Protein AF-A0A623P6Z2-F1 (afdb_monomer_lite)

Structure (mmCIF, N/CA/C/O backbone):
data_AF-A0A623P6Z2-F1
#
_entry.id   AF-A0A623P6Z2-F1
#
loop_
_atom_site.group_PDB
_atom_site.id
_atom_site.type_symbol
_atom_site.label_atom_id
_atom_site.label_alt_id
_atom_site.label_comp_id
_atom_site.label_asym_id
_atom_site.label_entity_id
_atom_site.label_seq_id
_atom_site.pdbx_PDB_ins_code
_atom_site.Cartn_x
_atom_site.Cartn_y
_atom_site.Cartn_z
_atom_site.occupancy
_atom_site.B_iso_or_equiv
_atom_site.auth_seq_id
_atom_site.auth_comp_id
_atom_site.auth_asym_id
_atom_site.auth_atom_id
_atom_site.pdbx_PDB_model_num
ATOM 1 N N . MET A 1 1 ? 23.535 11.668 -17.153 1.00 46.03 1 MET A N 1
ATOM 2 C CA . MET A 1 1 ? 22.434 12.477 -16.592 1.00 46.03 1 MET A CA 1
ATOM 3 C C . MET A 1 1 ? 21.329 11.518 -16.189 1.00 46.03 1 MET A C 1
ATOM 5 O O . MET A 1 1 ? 20.744 10.903 -17.069 1.00 46.03 1 MET A O 1
ATOM 9 N N . ASP A 1 2 ? 21.109 11.323 -14.889 1.00 51.34 2 ASP A N 1
ATOM 10 C CA . ASP A 1 2 ? 19.982 10.531 -14.378 1.00 51.34 2 ASP A CA 1
ATOM 11 C C . ASP A 1 2 ? 18.735 11.425 -14.463 1.00 51.34 2 ASP A C 1
ATOM 13 O O . ASP A 1 2 ? 18.508 12.286 -13.610 1.00 51.34 2 ASP A O 1
ATOM 17 N N . ASP A 1 3 ? 18.002 11.352 -15.578 1.00 65.31 3 ASP A N 1
ATOM 18 C CA . ASP A 1 3 ? 16.797 12.159 -15.750 1.00 65.31 3 ASP A CA 1
ATOM 19 C C . ASP A 1 3 ? 15.707 11.635 -14.808 1.00 65.31 3 ASP A C 1
ATOM 21 O O . ASP A 1 3 ? 15.067 10.607 -15.035 1.00 65.31 3 ASP A O 1
ATOM 25 N N . TRP A 1 4 ? 15.488 12.366 -13.718 1.00 61.56 4 TRP A N 1
ATOM 26 C CA . TRP A 1 4 ? 14.456 12.087 -12.723 1.00 61.56 4 TRP A CA 1
ATOM 27 C C . TRP A 1 4 ? 13.034 12.026 -13.310 1.00 61.56 4 TRP A C 1
ATOM 29 O O . TRP A 1 4 ? 12.132 11.490 -12.659 1.00 61.56 4 TRP A O 1
ATOM 39 N N . ARG A 1 5 ? 12.820 12.541 -14.533 1.00 58.50 5 ARG A N 1
ATOM 40 C CA . ARG A 1 5 ? 11.553 12.457 -15.276 1.00 58.50 5 ARG A CA 1
ATOM 41 C C . ARG A 1 5 ? 11.312 11.086 -15.909 1.00 58.50 5 ARG A C 1
ATOM 43 O O . ARG A 1 5 ? 10.159 10.763 -16.184 1.00 58.50 5 ARG A O 1
ATOM 50 N N . SER A 1 6 ? 12.357 10.278 -16.081 1.00 57.16 6 SER A N 1
ATOM 51 C CA . SER A 1 6 ? 12.285 8.935 -16.672 1.00 57.16 6 SER A CA 1
ATOM 52 C C . SER A 1 6 ? 11.809 7.868 -15.690 1.00 57.16 6 SER A C 1
ATOM 54 O O . SER A 1 6 ? 11.500 6.753 -16.101 1.00 57.16 6 SER A O 1
ATOM 56 N N . LYS A 1 7 ? 11.717 8.184 -14.388 1.00 58.84 7 LYS A N 1
ATOM 57 C CA . LYS A 1 7 ? 11.197 7.237 -13.394 1.00 58.84 7 LYS A CA 1
ATOM 58 C C . LYS A 1 7 ? 9.698 7.038 -13.631 1.00 58.84 7 LYS A C 1
ATOM 60 O O . LYS A 1 7 ? 8.920 7.984 -13.449 1.00 58.84 7 LYS A O 1
ATOM 65 N N . PRO A 1 8 ? 9.261 5.833 -14.031 1.00 62.34 8 PRO A N 1
ATOM 66 C CA . PRO A 1 8 ? 7.873 5.615 -14.386 1.00 62.34 8 PRO A CA 1
ATOM 67 C C . PRO A 1 8 ? 7.005 5.815 -13.139 1.00 62.34 8 PRO A C 1
ATOM 69 O O . PRO A 1 8 ? 7.321 5.354 -12.040 1.00 62.34 8 PRO A O 1
ATOM 72 N N . ARG A 1 9 ? 5.901 6.553 -13.290 1.00 64.88 9 ARG A N 1
ATOM 73 C CA . ARG A 1 9 ? 4.972 6.890 -12.197 1.00 64.88 9 ARG A CA 1
ATOM 74 C C . ARG A 1 9 ? 4.077 5.689 -11.857 1.00 64.88 9 ARG A C 1
ATOM 76 O O . ARG A 1 9 ? 2.857 5.767 -11.957 1.00 64.88 9 ARG A O 1
ATOM 83 N N . THR A 1 10 ? 4.686 4.571 -11.468 1.00 72.12 10 THR A N 1
ATOM 84 C CA . THR A 1 10 ? 4.024 3.264 -11.303 1.00 72.12 10 THR A CA 1
ATOM 85 C C . THR A 1 10 ? 3.378 3.066 -9.938 1.00 72.12 10 THR A C 1
ATOM 87 O O . THR A 1 10 ? 2.525 2.197 -9.804 1.00 72.12 10 THR A O 1
ATOM 90 N N . GLY A 1 11 ? 3.701 3.887 -8.930 1.00 74.44 11 GLY A N 1
ATOM 91 C CA . GLY A 1 11 ? 3.225 3.659 -7.559 1.00 74.44 11 GLY A CA 1
ATOM 92 C C . GLY A 1 11 ? 1.699 3.620 -7.407 1.00 74.44 11 GLY A C 1
ATOM 93 O O . GLY A 1 11 ? 1.176 2.827 -6.630 1.00 74.44 11 GLY A O 1
ATOM 94 N N . ARG A 1 12 ? 0.957 4.402 -8.207 1.00 77.12 12 ARG A N 1
ATOM 95 C CA . ARG A 1 12 ? -0.514 4.332 -8.227 1.00 77.12 12 ARG A CA 1
ATOM 96 C C . ARG A 1 12 ? -1.025 3.046 -8.879 1.00 77.12 12 ARG A C 1
ATOM 98 O O . ARG A 1 12 ? -1.988 2.481 -8.373 1.00 77.12 12 ARG A O 1
ATOM 105 N N . ALA A 1 13 ? -0.414 2.616 -9.983 1.00 81.62 13 ALA A N 1
ATOM 106 C CA . ALA A 1 13 ? -0.804 1.396 -10.689 1.00 81.62 13 ALA A CA 1
ATOM 107 C C . ALA A 1 13 ? -0.563 0.163 -9.807 1.00 81.62 13 ALA A C 1
ATOM 109 O O . ALA A 1 13 ? -1.517 -0.553 -9.523 1.00 81.62 13 ALA 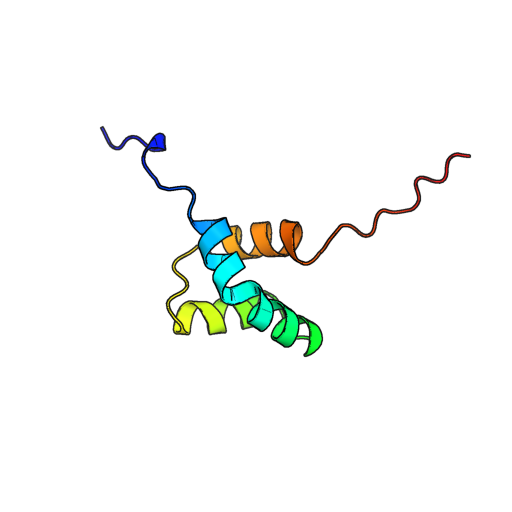A O 1
ATOM 110 N N . LYS A 1 14 ? 0.641 0.048 -9.227 1.00 82.81 14 LYS A N 1
ATOM 111 C CA . LYS A 1 14 ? 1.020 -1.007 -8.271 1.00 82.81 14 LYS A CA 1
ATOM 112 C C . LYS A 1 14 ? 0.027 -1.125 -7.103 1.00 82.81 14 LYS A C 1
ATOM 114 O O . LYS A 1 14 ? -0.410 -2.205 -6.739 1.00 82.81 14 LYS A O 1
ATOM 119 N N . ILE A 1 15 ? -0.413 -0.004 -6.529 1.00 85.25 15 ILE A N 1
ATOM 120 C CA . ILE A 1 15 ? -1.419 -0.022 -5.446 1.00 85.25 15 ILE A CA 1
ATOM 121 C C . ILE A 1 15 ? -2.816 -0.398 -5.944 1.00 85.25 15 ILE A C 1
ATOM 123 O O . ILE A 1 15 ? -3.600 -0.988 -5.202 1.00 85.25 15 ILE A O 1
ATOM 127 N N . THR A 1 16 ? -3.152 -0.035 -7.180 1.00 83.94 16 THR A N 1
ATOM 128 C CA . THR A 1 16 ? -4.460 -0.347 -7.764 1.00 83.94 16 THR A CA 1
ATOM 129 C C . THR A 1 16 ? -4.588 -1.845 -8.050 1.00 83.94 16 THR A C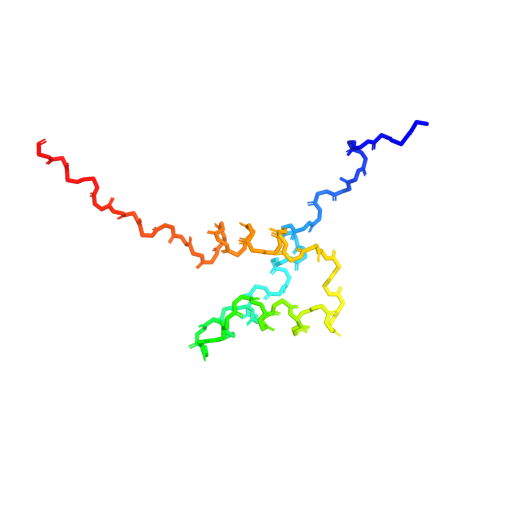 1
ATOM 131 O O . THR A 1 16 ? -5.666 -2.398 -7.840 1.00 83.94 16 THR A O 1
ATOM 134 N N . GLU A 1 17 ? -3.497 -2.517 -8.423 1.00 87.75 17 GLU A N 1
ATOM 135 C CA . GLU A 1 17 ? -3.439 -3.982 -8.572 1.00 87.75 17 GLU A CA 1
ATOM 136 C C . GLU A 1 17 ? -3.801 -4.699 -7.262 1.00 87.75 17 GLU A C 1
ATOM 138 O O . GLU A 1 17 ? -4.585 -5.643 -7.262 1.00 87.75 17 GLU A O 1
ATOM 143 N N . HIS A 1 18 ? -3.339 -4.178 -6.122 1.00 89.56 18 HIS A N 1
ATOM 144 C CA . HIS A 1 18 ? -3.670 -4.706 -4.793 1.00 89.56 18 HIS A CA 1
ATOM 145 C C . HIS A 1 18 ? -4.924 -4.076 -4.163 1.00 89.56 18 HIS A C 1
ATOM 147 O O . HIS A 1 18 ? -5.164 -4.230 -2.966 1.00 89.56 18 HIS A O 1
ATOM 153 N N . SER A 1 19 ? -5.743 -3.347 -4.927 1.00 88.62 19 SER A N 1
ATOM 154 C CA . SER A 1 19 ? -6.815 -2.516 -4.359 1.00 88.62 19 SER A CA 1
ATOM 155 C C . SER A 1 19 ? -7.892 -3.293 -3.605 1.00 88.62 19 SER A C 1
ATOM 157 O O . SER A 1 19 ? -8.351 -2.836 -2.556 1.00 88.62 19 SER A O 1
ATOM 159 N N . ASN A 1 20 ? -8.283 -4.464 -4.106 1.00 89.88 20 ASN A N 1
ATOM 160 C CA . ASN A 1 20 ? -9.250 -5.321 -3.426 1.00 89.88 20 ASN A CA 1
ATOM 161 C C . ASN A 1 20 ? -8.683 -5.857 -2.110 1.00 89.88 20 ASN A C 1
ATOM 163 O O . ASN A 1 20 ? -9.350 -5.777 -1.084 1.00 89.88 20 ASN A O 1
ATOM 167 N N . GLU A 1 21 ? -7.433 -6.315 -2.115 1.00 91.25 21 GLU A N 1
ATOM 168 C CA . GLU A 1 21 ? -6.775 -6.812 -0.907 1.00 91.25 21 GLU A CA 1
ATOM 169 C C . GLU A 1 21 ? -6.620 -5.704 0.143 1.00 91.25 21 GLU A C 1
ATOM 171 O O . GLU A 1 21 ? -6.977 -5.889 1.303 1.00 91.25 21 GLU A O 1
ATOM 176 N N . ILE A 1 22 ? -6.192 -4.511 -0.271 1.00 91.44 22 ILE A N 1
ATOM 177 C CA . ILE A 1 22 ? -6.097 -3.342 0.608 1.00 91.44 22 ILE A CA 1
ATOM 178 C C . ILE A 1 22 ? -7.448 -3.032 1.264 1.00 91.44 22 ILE A C 1
ATOM 180 O O . ILE A 1 22 ? -7.484 -2.746 2.458 1.00 91.44 22 ILE A O 1
ATOM 184 N N . ARG A 1 23 ? -8.561 -3.095 0.520 1.00 90.62 23 ARG A N 1
ATOM 185 C CA . ARG A 1 23 ? -9.907 -2.867 1.078 1.00 90.62 23 ARG A CA 1
ATOM 186 C C . ARG A 1 23 ? -10.274 -3.896 2.136 1.00 90.62 23 ARG A C 1
ATOM 188 O O . ARG A 1 23 ? -10.791 -3.503 3.176 1.00 90.62 23 ARG A O 1
ATOM 195 N N . ILE A 1 24 ? -9.992 -5.173 1.882 1.00 93.12 24 ILE A N 1
ATOM 196 C CA . ILE A 1 24 ? -10.253 -6.257 2.835 1.00 93.12 24 ILE A CA 1
ATOM 197 C C . ILE A 1 24 ? -9.443 -6.022 4.111 1.00 93.12 24 ILE A C 1
ATOM 199 O O . ILE A 1 24 ? -10.010 -5.955 5.194 1.00 93.12 24 ILE A O 1
ATOM 203 N N . LEU A 1 25 ? -8.138 -5.775 3.985 1.00 92.38 25 LEU A N 1
ATOM 204 C CA . LEU A 1 25 ? -7.257 -5.564 5.135 1.00 92.38 25 LEU A CA 1
ATOM 205 C C . LEU A 1 25 ? -7.616 -4.294 5.929 1.00 92.38 25 LEU A C 1
ATOM 207 O O . LEU A 1 25 ? -7.481 -4.270 7.151 1.00 92.38 25 LEU A O 1
ATOM 211 N N . LEU A 1 26 ? -8.086 -3.240 5.253 1.00 91.19 26 LEU A N 1
ATOM 212 C CA . LEU A 1 26 ? -8.623 -2.046 5.912 1.00 91.19 26 LEU A CA 1
ATOM 213 C C . LEU A 1 26 ? -9.927 -2.349 6.663 1.00 91.19 26 LEU A C 1
ATOM 215 O O . LEU A 1 26 ? -10.098 -1.861 7.777 1.00 91.19 26 LEU A O 1
ATOM 219 N N . ALA A 1 27 ? -10.828 -3.146 6.080 1.00 89.50 27 ALA A N 1
ATOM 220 C CA . ALA A 1 27 ? -12.078 -3.563 6.719 1.00 89.50 27 ALA A CA 1
ATOM 221 C C . ALA A 1 27 ? -11.835 -4.482 7.929 1.00 89.50 27 ALA A C 1
ATOM 223 O O . ALA A 1 27 ? -12.544 -4.384 8.925 1.00 89.50 27 ALA A O 1
ATOM 224 N N . GLU A 1 28 ? -10.781 -5.300 7.889 1.00 92.81 28 GLU A N 1
ATOM 225 C CA . GLU A 1 28 ? -10.278 -6.081 9.029 1.00 92.81 28 GLU A CA 1
ATOM 226 C C . GLU A 1 28 ? -9.634 -5.217 10.131 1.00 92.81 28 GLU A C 1
ATOM 228 O O . GLU A 1 28 ? -9.195 -5.738 11.156 1.00 92.81 28 GLU A O 1
ATOM 233 N N . GLY A 1 29 ? -9.527 -3.900 9.933 1.00 92.44 29 GLY A N 1
ATOM 234 C CA . GLY A 1 29 ? -8.944 -2.981 10.907 1.00 92.44 29 GLY A CA 1
ATOM 235 C C . GLY A 1 29 ? -7.414 -2.990 10.946 1.00 92.44 29 GLY A C 1
ATOM 236 O O . GLY A 1 29 ? -6.827 -2.472 11.900 1.00 92.44 29 GLY A O 1
ATOM 237 N N . LYS A 1 30 ? -6.730 -3.542 9.931 1.00 92.75 30 LYS A N 1
ATOM 238 C CA . LYS A 1 30 ? -5.263 -3.478 9.874 1.00 92.75 30 LYS A CA 1
ATOM 239 C C . LYS A 1 30 ? -4.787 -2.044 9.661 1.00 92.75 30 LYS A C 1
ATOM 241 O O . LYS A 1 30 ? -5.347 -1.260 8.895 1.00 92.75 30 LYS A O 1
ATOM 246 N N . THR A 1 31 ? -3.680 -1.713 10.313 1.00 93.00 31 THR A N 1
ATOM 247 C CA . THR A 1 31 ? -3.007 -0.423 10.137 1.00 93.00 31 THR A CA 1
ATOM 248 C C . THR A 1 31 ? -2.321 -0.344 8.774 1.00 93.00 31 THR A C 1
ATOM 250 O O . THR A 1 31 ? -1.856 -1.352 8.241 1.00 93.00 31 THR A O 1
ATOM 253 N N . ASN A 1 32 ? -2.154 0.869 8.238 1.00 91.88 32 ASN A N 1
ATOM 254 C CA . ASN A 1 32 ? -1.450 1.067 6.967 1.00 91.88 32 ASN A CA 1
ATOM 255 C C . ASN A 1 32 ? -0.050 0.425 6.956 1.00 91.88 32 ASN A C 1
ATOM 257 O O . ASN A 1 32 ? 0.343 -0.136 5.940 1.00 91.88 32 ASN A O 1
ATOM 261 N N . ARG A 1 33 ? 0.683 0.460 8.080 1.00 93.56 33 ARG A N 1
ATOM 262 C CA . ARG A 1 33 ? 2.010 -0.165 8.203 1.00 93.56 33 ARG A CA 1
ATOM 263 C C . ARG A 1 33 ? 1.947 -1.688 8.076 1.00 93.56 33 ARG A C 1
ATOM 265 O O . ARG A 1 33 ? 2.787 -2.286 7.414 1.00 93.56 33 ARG A O 1
ATOM 272 N N . GLN A 1 34 ? 0.945 -2.325 8.685 1.00 94.94 34 GLN A N 1
ATOM 273 C CA . GLN A 1 34 ? 0.743 -3.773 8.550 1.00 94.94 34 GLN A CA 1
ATOM 274 C C . GLN A 1 34 ? 0.397 -4.152 7.109 1.00 94.94 34 GLN A C 1
ATOM 276 O O . GLN A 1 34 ? 0.958 -5.108 6.584 1.00 94.94 34 GLN A O 1
ATOM 281 N N . ILE A 1 35 ? -0.483 -3.384 6.463 1.00 94.19 35 ILE A N 1
ATOM 282 C CA . ILE A 1 35 ? -0.852 -3.600 5.059 1.00 94.19 35 ILE A CA 1
ATOM 283 C C . ILE A 1 35 ? 0.374 -3.428 4.158 1.00 94.19 35 ILE A C 1
ATOM 285 O O . ILE A 1 35 ? 0.628 -4.275 3.310 1.00 94.19 35 ILE A O 1
ATOM 289 N N . TYR A 1 36 ? 1.167 -2.378 4.380 1.00 94.69 36 TYR A N 1
ATOM 290 C CA . TYR A 1 36 ? 2.414 -2.150 3.658 1.00 94.69 36 TYR A CA 1
ATOM 291 C C . TYR A 1 36 ? 3.359 -3.347 3.782 1.00 94.69 36 TYR A C 1
ATOM 293 O O . TYR A 1 36 ? 3.747 -3.903 2.765 1.00 94.69 36 TYR A O 1
ATOM 30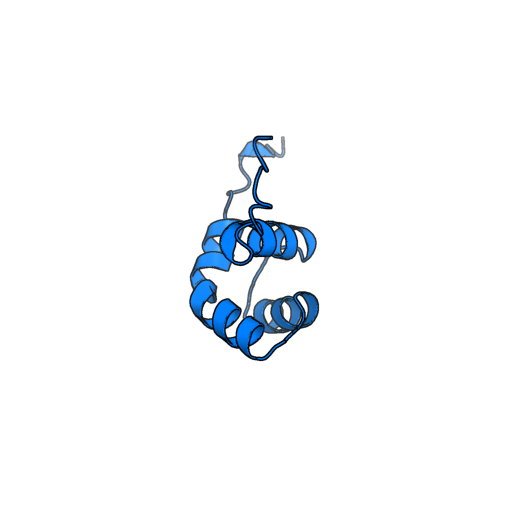1 N N . ASN A 1 37 ? 3.654 -3.808 5.000 1.00 94.31 37 ASN A N 1
ATOM 302 C CA . ASN A 1 37 ? 4.549 -4.949 5.211 1.00 94.31 37 ASN A CA 1
ATOM 303 C C . ASN A 1 37 ? 4.057 -6.224 4.504 1.00 94.31 37 ASN A C 1
ATOM 305 O O . ASN A 1 37 ? 4.855 -6.941 3.905 1.00 94.31 37 ASN A O 1
ATOM 309 N N . LEU A 1 38 ? 2.747 -6.493 4.540 1.00 93.94 38 LEU A N 1
ATOM 310 C CA . LEU A 1 38 ? 2.151 -7.639 3.848 1.00 93.94 38 LEU A CA 1
ATOM 311 C C . LEU A 1 38 ? 2.325 -7.546 2.330 1.00 93.94 38 LEU A C 1
ATOM 313 O O . LEU A 1 38 ? 2.688 -8.532 1.693 1.00 93.94 38 LEU A O 1
ATOM 317 N N . LEU A 1 39 ? 2.089 -6.369 1.752 1.00 91.81 39 LEU A N 1
ATOM 318 C CA . LEU A 1 39 ? 2.209 -6.168 0.311 1.00 91.81 39 LEU A CA 1
ATOM 319 C C . LEU A 1 39 ? 3.671 -6.127 -0.145 1.00 91.81 39 LEU A C 1
ATOM 321 O O . LEU A 1 39 ? 3.984 -6.657 -1.206 1.00 91.81 39 LEU A O 1
ATOM 325 N N . THR A 1 40 ? 4.582 -5.578 0.659 1.00 91.50 40 THR A N 1
ATOM 326 C CA . THR A 1 40 ? 6.027 -5.602 0.383 1.00 91.50 40 THR A CA 1
ATOM 327 C C . THR A 1 40 ? 6.540 -7.038 0.314 1.00 91.50 40 THR A C 1
ATOM 329 O O . THR A 1 40 ? 7.245 -7.388 -0.629 1.00 91.50 40 THR A O 1
ATOM 332 N N . ASN A 1 41 ? 6.092 -7.912 1.224 1.00 90.50 41 ASN A N 1
ATOM 333 C CA . ASN A 1 41 ? 6.399 -9.347 1.168 1.00 90.50 41 ASN A CA 1
ATOM 334 C C . ASN A 1 41 ? 5.827 -10.046 -0.081 1.00 90.50 41 ASN A C 1
ATOM 336 O O . ASN A 1 41 ? 6.301 -11.115 -0.453 1.00 90.50 41 ASN A O 1
ATOM 340 N N . LYS A 1 42 ? 4.828 -9.449 -0.740 1.00 86.44 42 LYS A N 1
ATOM 341 C CA . LYS A 1 42 ? 4.228 -9.926 -1.997 1.00 86.44 42 LYS A CA 1
ATOM 342 C C . LYS A 1 42 ? 4.845 -9.297 -3.253 1.00 86.44 42 LYS A C 1
ATOM 344 O O . LYS A 1 42 ? 4.373 -9.573 -4.351 1.00 86.44 42 LYS A O 1
ATOM 349 N N . GLY A 1 43 ? 5.882 -8.469 -3.110 1.00 86.75 43 GLY A N 1
ATOM 350 C CA . GLY A 1 43 ? 6.565 -7.820 -4.234 1.00 86.75 43 GLY A CA 1
ATOM 351 C C . GLY A 1 43 ? 6.124 -6.381 -4.511 1.00 86.75 43 GLY A C 1
ATOM 352 O O . GLY A 1 43 ? 6.449 -5.837 -5.568 1.00 86.75 43 GLY A O 1
ATOM 353 N N . LEU A 1 44 ? 5.411 -5.733 -3.582 1.00 86.62 44 LEU A N 1
ATOM 354 C CA . LEU A 1 44 ? 5.112 -4.309 -3.693 1.00 86.62 44 LEU A CA 1
ATOM 355 C C . LEU A 1 44 ? 6.401 -3.485 -3.565 1.00 86.62 44 LEU A C 1
ATOM 357 O O . LEU A 1 44 ? 6.894 -3.210 -2.476 1.00 86.62 44 LEU A O 1
ATOM 361 N N . ASP A 1 45 ? 6.903 -3.039 -4.707 1.00 86.62 45 ASP A N 1
ATOM 362 C CA . ASP A 1 45 ? 8.102 -2.213 -4.803 1.00 86.62 45 ASP A CA 1
ATOM 363 C C . ASP A 1 45 ? 7.739 -0.716 -4.857 1.00 86.62 45 ASP A C 1
ATOM 365 O O . ASP A 1 45 ? 7.710 -0.093 -5.924 1.00 86.62 45 ASP A O 1
ATOM 369 N N . ILE A 1 46 ? 7.362 -0.152 -3.706 1.00 88.12 46 ILE A N 1
ATOM 370 C CA . ILE A 1 46 ? 7.229 1.297 -3.471 1.00 88.12 46 ILE A CA 1
ATOM 371 C C . ILE A 1 46 ? 7.650 1.621 -2.038 1.00 88.12 46 ILE A C 1
ATOM 373 O O . ILE A 1 46 ? 7.603 0.760 -1.165 1.00 88.12 46 ILE A O 1
ATOM 377 N N . SER A 1 47 ? 7.975 2.881 -1.749 1.00 89.81 47 SER A N 1
ATOM 378 C CA . SER A 1 47 ? 8.243 3.281 -0.365 1.00 89.81 47 SER A CA 1
ATOM 379 C C . SER A 1 47 ? 6.966 3.331 0.483 1.00 89.81 47 SER A C 1
ATOM 381 O O . SER A 1 47 ? 5.884 3.677 -0.002 1.00 89.81 47 SER A O 1
ATOM 383 N N . GLU A 1 48 ? 7.101 3.119 1.793 1.00 90.62 48 GLU A N 1
ATOM 384 C CA . GLU A 1 48 ? 5.995 3.267 2.752 1.00 90.62 48 GLU A CA 1
ATOM 385 C C . GLU A 1 48 ? 5.352 4.669 2.692 1.00 90.62 48 GLU A C 1
ATOM 387 O O . GLU A 1 48 ? 4.134 4.833 2.804 1.00 90.62 48 GLU A O 1
ATOM 392 N N . SER A 1 49 ? 6.153 5.711 2.453 1.00 89.94 49 SER A N 1
ATOM 393 C CA . SER A 1 49 ? 5.664 7.085 2.297 1.00 89.94 49 SER A CA 1
ATOM 394 C C . SER A 1 49 ? 4.808 7.271 1.037 1.00 89.94 49 SER A C 1
ATOM 396 O O . SER A 1 49 ? 3.792 7.976 1.076 1.00 89.94 49 SER A O 1
ATOM 398 N N . GLN A 1 50 ? 5.170 6.619 -0.074 1.00 88.88 50 GLN A N 1
ATOM 399 C CA . GLN A 1 50 ? 4.350 6.580 -1.284 1.00 88.88 50 GLN A CA 1
ATOM 400 C C . GLN A 1 50 ? 3.072 5.780 -1.044 1.00 88.88 50 GLN A C 1
ATOM 402 O O . GLN A 1 50 ? 1.988 6.272 -1.369 1.00 88.88 50 GLN A O 1
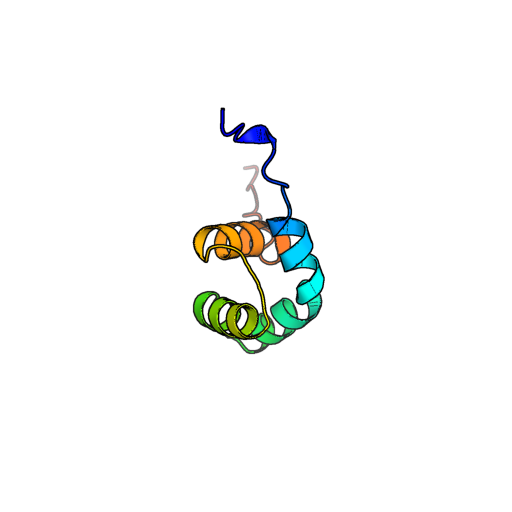ATOM 407 N N . PHE A 1 51 ? 3.183 4.609 -0.414 1.00 91.31 51 PHE A N 1
ATOM 408 C CA . PHE A 1 51 ? 2.046 3.776 -0.041 1.00 91.31 51 PHE A CA 1
ATOM 409 C C . PHE A 1 51 ? 1.011 4.570 0.762 1.00 91.31 51 PHE A C 1
ATOM 411 O O . PHE A 1 51 ? -0.128 4.724 0.325 1.00 91.31 51 PHE A O 1
ATOM 418 N N . ASN A 1 52 ? 1.424 5.191 1.868 1.00 90.75 52 ASN A N 1
ATOM 419 C CA . ASN A 1 52 ? 0.544 5.995 2.716 1.00 90.75 52 ASN A CA 1
ATOM 420 C C . ASN A 1 52 ? -0.121 7.155 1.960 1.00 90.75 52 ASN A C 1
ATOM 422 O O . ASN A 1 52 ? -1.319 7.409 2.123 1.00 90.75 52 ASN A O 1
ATOM 426 N N . ARG A 1 53 ? 0.630 7.848 1.093 1.00 88.75 53 ARG A N 1
ATOM 427 C CA . ARG A 1 53 ? 0.096 8.937 0.262 1.00 88.75 53 ARG A CA 1
ATOM 428 C C . ARG A 1 53 ? -1.004 8.441 -0.675 1.00 88.75 53 ARG A C 1
ATOM 430 O O . ARG A 1 53 ? -2.015 9.120 -0.845 1.00 88.75 53 ARG A O 1
ATOM 437 N N . HIS A 1 54 ? -0.803 7.291 -1.302 1.00 87.94 54 HIS A N 1
ATOM 438 C CA . HIS A 1 54 ? -1.769 6.704 -2.221 1.00 87.94 54 HIS A CA 1
ATOM 439 C C . HIS A 1 54 ? -2.972 6.104 -1.491 1.00 87.94 54 HIS A C 1
ATOM 441 O O . HIS A 1 54 ? -4.095 6.356 -1.921 1.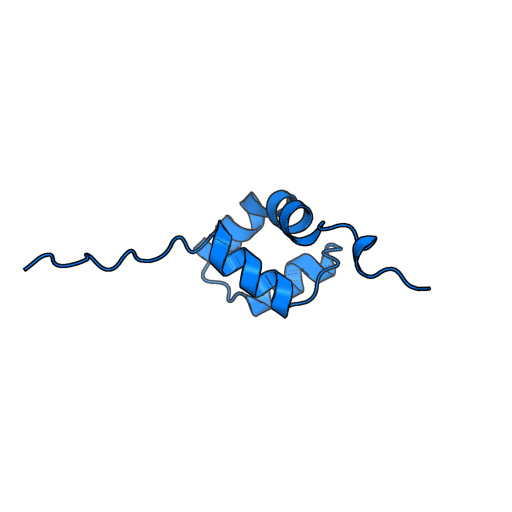00 87.94 54 HIS A O 1
ATOM 447 N N . ILE A 1 55 ? -2.771 5.427 -0.356 1.00 88.50 55 ILE A N 1
ATOM 448 C CA . ILE A 1 55 ? -3.858 4.935 0.500 1.00 88.50 55 ILE A CA 1
ATOM 449 C C . ILE A 1 55 ? -4.800 6.075 0.876 1.00 88.50 55 ILE A C 1
ATOM 451 O O . ILE A 1 55 ? -6.011 5.984 0.668 1.00 88.50 55 ILE A O 1
ATOM 455 N N . LYS A 1 56 ? -4.233 7.195 1.342 1.00 86.69 56 LYS A N 1
ATOM 456 C CA . LYS A 1 56 ? -5.003 8.390 1.698 1.00 86.69 56 LYS A CA 1
ATOM 457 C C . LYS A 1 56 ? -5.767 8.979 0.509 1.00 86.69 56 LYS A C 1
ATOM 459 O O . LYS A 1 56 ? -6.831 9.538 0.706 1.00 86.69 56 LYS A O 1
ATOM 464 N N . LYS A 1 57 ? -5.242 8.883 -0.714 1.00 85.19 57 LYS A N 1
ATOM 465 C CA . LYS A 1 57 ? -5.901 9.427 -1.915 1.00 85.19 57 LYS A CA 1
ATOM 466 C C . LYS A 1 57 ? -6.980 8.512 -2.492 1.00 85.19 57 LYS A C 1
ATOM 468 O O . LYS A 1 57 ? -7.924 9.021 -3.083 1.00 85.19 57 LYS A O 1
ATOM 473 N N . ILE A 1 58 ? -6.801 7.196 -2.393 1.00 84.00 58 ILE A N 1
ATOM 474 C CA . ILE A 1 58 ? -7.620 6.202 -3.104 1.00 84.00 58 ILE A CA 1
ATOM 475 C C . ILE A 1 58 ? -8.685 5.591 -2.185 1.00 84.00 58 ILE A C 1
ATOM 477 O O . ILE A 1 58 ? -9.823 5.429 -2.610 1.00 84.00 58 ILE A O 1
ATOM 481 N N . PHE A 1 59 ? -8.330 5.263 -0.937 1.00 82.44 59 PHE A N 1
ATOM 482 C CA . PHE A 1 59 ? -9.178 4.472 -0.030 1.00 82.44 59 PHE A CA 1
ATOM 483 C C . PHE A 1 59 ? -9.704 5.252 1.170 1.00 82.44 59 PHE A C 1
ATOM 485 O O . PHE A 1 59 ? -10.674 4.827 1.785 1.00 82.44 59 PHE A O 1
ATOM 492 N N . ARG A 1 60 ? -9.102 6.399 1.498 1.00 73.94 60 ARG A N 1
ATOM 493 C CA . ARG A 1 60 ? -9.704 7.382 2.406 1.00 73.94 60 ARG A CA 1
ATOM 494 C C . ARG A 1 60 ? -10.200 8.567 1.586 1.00 73.94 60 ARG A C 1
ATOM 496 O O . ARG A 1 60 ? -9.533 9.604 1.578 1.00 73.94 60 ARG A O 1
ATOM 503 N N . PRO A 1 61 ? -11.330 8.448 0.863 1.00 55.41 61 PRO A N 1
ATOM 504 C CA . PRO A 1 61 ? -11.982 9.652 0.385 1.00 55.41 61 PRO A CA 1
ATOM 505 C C . PRO A 1 61 ? -12.201 10.511 1.626 1.00 55.41 61 PRO A C 1
ATOM 507 O O . PRO A 1 61 ? -12.637 9.999 2.655 1.00 55.41 61 PRO A O 1
ATOM 510 N N . HIS A 1 62 ? -11.768 11.770 1.564 1.00 53.97 62 HIS A N 1
ATOM 511 C CA . HIS A 1 62 ? -12.026 12.736 2.619 1.00 53.97 62 HIS A CA 1
ATOM 512 C C . HIS A 1 62 ? -13.443 12.503 3.149 1.00 53.97 62 HIS A C 1
ATOM 514 O O . HIS A 1 62 ? -14.398 12.573 2.371 1.00 53.97 62 HIS A O 1
ATOM 520 N N . ASP A 1 63 ? -13.550 12.270 4.458 1.00 53.31 63 ASP A N 1
ATOM 521 C CA . ASP A 1 63 ? -14.503 12.978 5.300 1.00 53.31 63 ASP A CA 1
ATOM 522 C C . ASP A 1 63 ? -14.558 14.408 4.755 1.00 53.31 63 ASP A C 1
ATOM 524 O O . ASP A 1 63 ? -13.750 15.281 5.095 1.00 53.31 63 ASP A O 1
ATOM 528 N N . LYS A 1 64 ? -15.414 14.629 3.754 1.00 52.56 64 LYS A N 1
ATOM 529 C CA . LYS A 1 64 ? -15.818 15.960 3.367 1.00 52.56 64 LYS A CA 1
ATOM 530 C C . LYS A 1 64 ? -16.589 16.394 4.593 1.00 52.56 64 LYS A C 1
ATOM 532 O O . LYS A 1 64 ? -17.784 16.138 4.678 1.00 52.56 64 LYS A O 1
ATOM 537 N N . LYS A 1 65 ? -15.891 17.015 5.553 1.00 48.94 65 LYS A N 1
ATOM 538 C CA . LYS A 1 65 ? -16.525 17.942 6.478 1.00 48.94 65 LYS A CA 1
ATOM 539 C C . LYS A 1 65 ? -17.520 18.708 5.629 1.00 48.94 65 LYS A C 1
ATOM 541 O O . LYS A 1 65 ? -17.110 19.356 4.658 1.00 48.94 65 LYS A O 1
ATOM 546 N N . SER A 1 66 ? -18.796 18.563 5.971 1.00 49.03 66 SER A N 1
ATOM 547 C CA . SER A 1 66 ? -19.821 19.536 5.661 1.00 49.03 66 SER A CA 1
ATOM 548 C C . SER A 1 66 ? -19.152 20.898 5.710 1.00 49.03 66 SER A C 1
ATOM 550 O O . SER A 1 66 ? -18.756 21.364 6.781 1.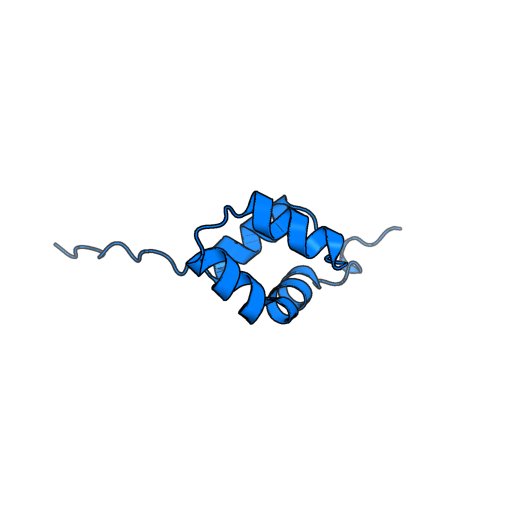00 49.03 66 SER A O 1
ATOM 552 N N . LYS A 1 67 ? -18.950 21.525 4.549 1.00 46.81 67 LYS A N 1
ATOM 553 C CA . LYS A 1 67 ? -18.896 22.975 4.537 1.00 46.81 67 LYS A CA 1
ATOM 554 C C . LYS A 1 67 ? -20.296 23.362 4.977 1.00 46.81 67 LYS A C 1
ATOM 556 O O . LYS A 1 67 ? -21.223 23.321 4.179 1.00 46.81 67 LYS A O 1
ATOM 561 N N . SER A 1 68 ? -20.441 23.604 6.275 1.00 48.66 68 SER A N 1
ATOM 562 C CA . SER A 1 68 ? -21.519 24.412 6.804 1.00 48.66 68 SER A CA 1
ATOM 563 C C . SER A 1 68 ? -21.397 25.739 6.062 1.00 48.66 68 SER A C 1
ATOM 565 O O . SER A 1 68 ? -20.511 26.534 6.360 1.00 48.66 68 SER A O 1
ATOM 567 N N . GLN A 1 69 ? -22.176 25.902 4.993 1.00 47.00 69 GLN A N 1
ATOM 568 C CA . GLN A 1 69 ? -22.566 27.225 4.539 1.00 47.00 69 GLN A CA 1
ATOM 569 C C . GLN A 1 69 ? -23.590 27.692 5.568 1.00 47.00 69 GLN A C 1
ATOM 571 O O . GLN A 1 69 ? -24.745 27.277 5.528 1.00 47.00 69 GLN A O 1
ATOM 576 N N . LEU A 1 70 ? -23.095 28.439 6.549 1.00 42.56 70 LEU A N 1
ATOM 577 C CA . LEU A 1 70 ? -23.856 29.409 7.323 1.00 42.56 70 LEU A CA 1
ATOM 578 C C . LEU A 1 70 ? -23.418 30.782 6.820 1.00 42.56 70 LEU A C 1
ATOM 580 O O . LEU A 1 70 ? -22.189 30.938 6.614 1.00 42.56 70 LEU A O 1
#

Foldseek 3Di:
DPPPVPPDPCLLVLCVVCVVVVVVCVVVVHDLVVVVVVVVVVVSPDDSVSSVVNCCVPVVPDPPPPPPPD

pLDDT: mean 79.04, std 16.34, range [42.56, 94.94]

Sequence (70 aa):
MDDWRSKPRTGRAKITEHSNEIRILLAEGKTNRQIYNLLTNKGLDISESQFNRHIKKIFRPHDKKSKSQL

Radius of gyration: 15.09 Å; chains: 1; bounding box: 46×39×28 Å

Organism: Salmonella enterica (NCBI:txid28901)

Secondary structure (DSSP, 8-state):
---GGGS---HHHHHHHTHHHHHHHHHTT--HHHHHHHHHTTT--S-HHHHHHHHHHHT-----------